Protein AF-A0A934PSN1-F1 (afdb_monomer_lite)

Structure (mmCIF, N/CA/C/O backbone):
data_AF-A0A934PSN1-F1
#
_entry.id   AF-A0A934PSN1-F1
#
loop_
_atom_site.group_PDB
_atom_site.id
_atom_site.type_symbol
_atom_site.label_atom_id
_atom_site.label_alt_id
_atom_site.label_comp_id
_atom_site.label_asym_id
_atom_site.label_entity_id
_atom_site.label_seq_id
_atom_site.pdbx_PDB_ins_code
_atom_site.Cartn_x
_atom_site.Cartn_y
_atom_site.Cartn_z
_atom_site.occupancy
_atom_site.B_iso_or_equiv
_atom_site.auth_seq_id
_atom_site.auth_comp_id
_atom_site.auth_asym_id
_atom_site.auth_atom_id
_atom_site.pdbx_PDB_model_num
ATOM 1 N N . MET A 1 1 ? -11.873 14.490 9.855 1.00 65.25 1 MET A N 1
ATOM 2 C CA . MET A 1 1 ? -10.634 13.687 9.943 1.00 65.25 1 MET A CA 1
ATOM 3 C C . MET A 1 1 ? -10.139 13.462 8.524 1.00 65.25 1 MET A C 1
ATOM 5 O O . MET A 1 1 ? -10.963 13.129 7.682 1.00 65.25 1 MET A O 1
ATOM 9 N N . PHE A 1 2 ? -8.868 13.736 8.231 1.00 70.94 2 PHE A N 1
ATOM 10 C CA . PHE A 1 2 ? -8.337 13.636 6.866 1.00 70.94 2 PHE A CA 1
ATOM 11 C C . PHE A 1 2 ? -7.780 12.232 6.596 1.00 70.94 2 PHE A C 1
ATOM 13 O O . PHE A 1 2 ? -7.261 11.603 7.524 1.00 70.94 2 PHE A O 1
ATOM 20 N N . PRO A 1 3 ? -7.888 11.719 5.360 1.00 79.69 3 PRO A N 1
ATOM 21 C CA . PRO A 1 3 ? -7.293 10.442 5.002 1.00 79.69 3 PRO A CA 1
ATOM 22 C C . PRO A 1 3 ? -5.766 10.509 5.123 1.00 79.69 3 PRO A C 1
ATOM 24 O O . PRO A 1 3 ? -5.141 11.516 4.794 1.00 79.69 3 PRO A O 1
ATOM 27 N N . THR A 1 4 ? -5.164 9.423 5.600 1.00 86.88 4 THR A N 1
ATOM 28 C CA . THR A 1 4 ? -3.707 9.268 5.655 1.00 86.88 4 THR A CA 1
ATOM 29 C C . THR A 1 4 ? -3.239 8.536 4.410 1.00 86.88 4 THR A C 1
ATOM 31 O O . THR A 1 4 ? -3.757 7.468 4.086 1.00 86.88 4 THR A O 1
ATOM 34 N N . VAL A 1 5 ? -2.237 9.079 3.728 1.00 87.31 5 VAL A N 1
ATOM 35 C CA . VAL A 1 5 ? -1.629 8.444 2.557 1.00 87.31 5 VAL A CA 1
ATOM 36 C C . VAL A 1 5 ? -0.289 7.839 2.960 1.00 87.31 5 VAL A C 1
ATOM 38 O O . VAL A 1 5 ? 0.492 8.465 3.673 1.00 87.31 5 VAL A O 1
ATOM 41 N N . LYS A 1 6 ? -0.027 6.610 2.519 1.00 88.75 6 LYS A N 1
ATOM 42 C CA . LYS A 1 6 ? 1.270 5.940 2.635 1.00 88.75 6 LYS A CA 1
ATOM 43 C C . LYS A 1 6 ? 1.716 5.514 1.251 1.00 88.75 6 LYS A C 1
ATOM 45 O O . LYS A 1 6 ? 0.935 4.881 0.546 1.00 88.75 6 LYS A O 1
ATOM 50 N N . SER A 1 7 ? 2.956 5.803 0.885 1.00 88.06 7 SER A N 1
ATOM 51 C CA . SER A 1 7 ? 3.566 5.222 -0.305 1.00 88.06 7 SER A CA 1
ATOM 52 C C . SER A 1 7 ? 4.707 4.282 0.063 1.00 88.06 7 SER A C 1
ATOM 54 O O . SER A 1 7 ? 5.326 4.389 1.122 1.00 88.06 7 SER A O 1
ATOM 56 N N . THR A 1 8 ? 4.930 3.277 -0.774 1.00 88.81 8 THR A N 1
ATOM 57 C CA . THR A 1 8 ? 6.049 2.345 -0.662 1.00 88.81 8 THR A CA 1
ATOM 58 C C . THR A 1 8 ? 6.723 2.259 -2.016 1.00 88.81 8 THR A C 1
ATOM 60 O O . THR A 1 8 ? 6.139 1.748 -2.970 1.00 88.81 8 THR A O 1
ATOM 63 N N . LEU A 1 9 ? 7.956 2.754 -2.081 1.00 86.88 9 LEU A N 1
ATOM 64 C CA . LEU A 1 9 ? 8.792 2.699 -3.271 1.00 86.88 9 LEU A CA 1
ATOM 65 C C . LEU A 1 9 ? 9.615 1.403 -3.267 1.00 86.88 9 LEU A C 1
ATOM 67 O O . LEU A 1 9 ? 10.316 1.099 -2.301 1.00 86.88 9 LEU A O 1
ATOM 71 N N . LYS A 1 10 ? 9.557 0.643 -4.358 1.00 83.69 10 LYS A N 1
ATOM 72 C CA . LYS A 1 10 ? 10.377 -0.547 -4.607 1.00 83.69 10 LYS A CA 1
ATOM 73 C C . LYS A 1 10 ? 11.007 -0.452 -5.985 1.00 83.69 10 LYS A C 1
ATOM 75 O O . LYS A 1 10 ? 10.309 -0.718 -6.949 1.00 83.69 10 LYS A O 1
ATOM 80 N N . LYS A 1 11 ? 12.317 -0.176 -6.050 1.00 80.94 11 LYS A N 1
ATOM 81 C CA . LYS A 1 11 ? 13.168 -0.075 -7.262 1.00 80.94 11 LYS A CA 1
ATOM 82 C C . LYS A 1 11 ? 12.545 0.709 -8.428 1.00 80.94 11 LYS A C 1
ATOM 84 O O . LYS A 1 11 ? 12.974 1.820 -8.689 1.00 80.94 11 LYS A O 1
ATOM 89 N N . ASP A 1 12 ? 11.551 0.132 -9.089 1.00 83.50 12 ASP A N 1
ATOM 90 C CA . ASP A 1 12 ? 10.902 0.610 -10.304 1.00 83.50 12 ASP A CA 1
ATOM 91 C C . ASP A 1 12 ? 9.368 0.738 -10.173 1.00 83.50 12 ASP A C 1
ATOM 93 O O . ASP A 1 12 ? 8.695 1.073 -11.141 1.00 83.50 12 ASP A O 1
ATOM 97 N N . HIS A 1 13 ? 8.808 0.487 -8.987 1.00 83.88 13 HIS A N 1
ATOM 98 C CA . HIS A 1 13 ? 7.376 0.547 -8.697 1.00 83.88 13 HIS A CA 1
ATOM 99 C C . HIS A 1 13 ? 7.114 1.380 -7.439 1.00 83.88 13 HIS A C 1
ATOM 101 O O . HIS A 1 13 ? 7.822 1.242 -6.438 1.00 83.88 13 HIS A O 1
ATOM 107 N N . GLU A 1 14 ? 6.069 2.201 -7.447 1.00 86.88 14 GLU A N 1
ATOM 108 C CA . GLU A 1 14 ? 5.532 2.849 -6.250 1.00 86.88 14 GLU A CA 1
ATOM 109 C C . GLU A 1 14 ? 4.109 2.368 -5.982 1.00 86.88 14 GLU A C 1
ATOM 111 O O . GLU A 1 14 ? 3.233 2.437 -6.841 1.00 86.88 14 GLU A O 1
ATOM 116 N N . ILE A 1 15 ? 3.871 1.899 -4.759 1.00 87.50 15 ILE A N 1
ATOM 117 C CA . ILE A 1 15 ? 2.539 1.538 -4.283 1.00 87.50 15 ILE A CA 1
ATOM 118 C C . ILE A 1 15 ? 2.056 2.656 -3.371 1.00 87.50 15 ILE A C 1
ATOM 120 O O . ILE A 1 15 ? 2.592 2.839 -2.279 1.00 87.50 15 ILE A O 1
ATOM 124 N N . VAL A 1 16 ? 1.022 3.378 -3.790 1.00 88.31 16 VAL A N 1
ATOM 125 C CA . VAL A 1 16 ? 0.370 4.423 -2.998 1.00 88.31 16 VAL A CA 1
ATOM 126 C C . VAL A 1 16 ? -0.918 3.865 -2.413 1.00 88.31 16 VAL A C 1
ATOM 128 O O . VAL A 1 16 ? -1.781 3.361 -3.126 1.00 88.31 16 VAL A O 1
ATOM 131 N N . THR A 1 17 ? -1.063 3.957 -1.098 1.00 88.94 17 THR A N 1
ATOM 132 C CA . THR A 1 17 ? -2.247 3.519 -0.367 1.00 88.94 17 THR A CA 1
ATOM 133 C C . THR A 1 17 ? -2.836 4.663 0.445 1.00 88.94 17 THR A C 1
ATOM 135 O O . THR A 1 17 ? -2.148 5.261 1.271 1.00 88.94 17 THR A O 1
ATOM 138 N N . ALA A 1 18 ? -4.130 4.923 0.273 1.00 87.88 18 ALA A N 1
ATOM 139 C CA . ALA A 1 18 ? -4.881 5.861 1.100 1.00 87.88 18 ALA A CA 1
ATOM 140 C C . ALA A 1 18 ? -5.733 5.118 2.136 1.00 87.88 18 ALA A C 1
ATOM 142 O O . ALA A 1 18 ? -6.423 4.148 1.813 1.00 87.88 18 ALA A O 1
ATOM 143 N N . TYR A 1 19 ? -5.715 5.609 3.371 1.00 87.81 19 TYR A N 1
ATOM 144 C CA . TYR A 1 19 ? -6.493 5.096 4.491 1.00 87.81 19 TYR A CA 1
ATOM 145 C C . TYR A 1 19 ? -7.436 6.177 5.016 1.00 87.81 19 TYR A C 1
ATOM 147 O O . TYR A 1 19 ? -6.992 7.287 5.308 1.00 87.81 19 TYR A O 1
ATOM 155 N N . SER A 1 20 ? -8.717 5.849 5.183 1.00 85.50 20 SER A N 1
ATOM 156 C CA . SER A 1 20 ? -9.654 6.689 5.925 1.00 85.50 20 SER A CA 1
ATOM 157 C C . SER A 1 20 ? -9.755 6.182 7.348 1.00 85.50 20 SER A C 1
ATOM 159 O O . SER A 1 20 ? -10.033 4.998 7.550 1.00 85.50 20 SER A O 1
ATOM 161 N N . PRO A 1 21 ? -9.623 7.053 8.341 1.00 84.06 21 PRO A N 1
ATOM 162 C CA . PRO A 1 21 ? -10.037 6.721 9.683 1.00 84.06 21 PRO A CA 1
ATOM 163 C C . PRO A 1 21 ? -11.568 6.787 9.768 1.00 84.06 21 PRO A C 1
ATOM 165 O O . PRO A 1 21 ? -12.170 7.861 9.802 1.00 84.06 21 PRO A O 1
ATOM 168 N N . PHE A 1 22 ? -12.207 5.622 9.784 1.00 81.44 22 PHE A N 1
ATOM 169 C CA . PHE A 1 22 ? -13.650 5.476 9.934 1.00 81.44 22 PHE A CA 1
ATOM 170 C C . PHE A 1 22 ? -13.934 4.695 11.216 1.00 81.44 22 PHE A C 1
ATOM 172 O O . PHE A 1 22 ? -13.460 3.573 11.386 1.00 81.44 22 PHE A O 1
ATOM 179 N N . SER A 1 23 ? -14.689 5.300 12.139 1.00 77.88 23 SER A N 1
ATOM 180 C CA . SER A 1 23 ? -15.067 4.673 13.417 1.00 77.88 23 SER A CA 1
ATOM 181 C C . SER A 1 23 ? -13.861 4.142 14.225 1.00 77.88 23 SER A C 1
ATOM 183 O O . SER A 1 23 ? -13.844 3.009 14.700 1.00 77.88 23 SER A O 1
ATOM 185 N N . GLY A 1 24 ? -12.784 4.933 14.319 1.00 79.31 24 GLY A N 1
ATOM 186 C CA . GLY A 1 24 ? -11.572 4.559 15.068 1.00 79.31 24 GLY A CA 1
ATOM 187 C C . GLY A 1 24 ? -10.705 3.471 14.417 1.00 79.31 24 GLY A C 1
ATOM 188 O O . GLY A 1 24 ? -9.694 3.076 14.994 1.00 79.31 24 GLY A O 1
ATOM 189 N N . LYS A 1 25 ? -11.055 3.002 13.212 1.00 76.94 25 LYS A N 1
ATOM 190 C CA . LYS A 1 25 ? -10.259 2.057 12.418 1.00 76.94 25 LYS A CA 1
ATOM 191 C C . LYS A 1 25 ? -9.748 2.730 11.148 1.00 76.94 25 LYS A C 1
ATOM 193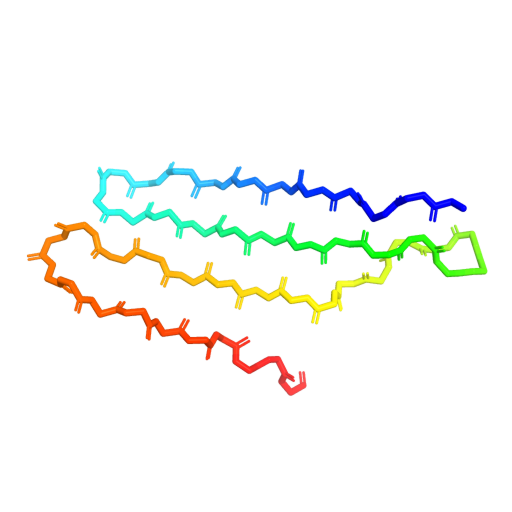 O O . LYS A 1 25 ? -10.473 3.477 10.499 1.00 76.94 25 LYS A O 1
ATOM 198 N N . ASN A 1 26 ? -8.511 2.430 10.761 1.00 81.56 26 ASN A N 1
ATOM 199 C CA . ASN A 1 26 ? -7.973 2.847 9.467 1.00 81.56 26 ASN A CA 1
ATOM 200 C C . ASN A 1 26 ? -8.430 1.860 8.389 1.00 81.56 26 ASN A C 1
ATOM 202 O O . ASN A 1 26 ? -7.919 0.745 8.303 1.00 81.56 26 ASN A O 1
ATOM 206 N N . ILE A 1 27 ? -9.393 2.273 7.572 1.00 86.06 27 ILE A N 1
ATOM 207 C CA . ILE A 1 27 ? -9.902 1.506 6.435 1.00 86.06 27 ILE A CA 1
ATOM 208 C C . ILE A 1 27 ? -9.119 1.906 5.190 1.00 86.06 27 ILE A C 1
ATOM 210 O O . ILE A 1 27 ? -8.979 3.090 4.891 1.00 86.06 27 ILE A O 1
ATOM 214 N N . LYS A 1 28 ? -8.609 0.924 4.450 1.00 86.19 28 LYS A N 1
ATOM 215 C CA . LYS A 1 28 ? -7.938 1.144 3.166 1.00 86.19 28 LYS A CA 1
ATOM 216 C C . LYS A 1 28 ? -8.984 1.525 2.113 1.00 86.19 28 LYS A C 1
ATOM 218 O O . LYS A 1 28 ? -9.926 0.770 1.908 1.00 86.19 28 LYS A O 1
ATOM 223 N N . ILE A 1 29 ? -8.846 2.697 1.494 1.00 84.06 29 ILE A N 1
ATOM 224 C CA . ILE A 1 29 ? -9.827 3.223 0.524 1.00 84.06 29 ILE A CA 1
ATOM 225 C C . ILE A 1 29 ? -9.356 2.979 -0.908 1.00 84.06 29 ILE A C 1
ATOM 227 O O . ILE A 1 29 ? -10.131 2.585 -1.770 1.00 84.06 29 ILE A O 1
ATOM 231 N N . ILE A 1 30 ? -8.081 3.272 -1.173 1.00 84.06 30 ILE A N 1
ATOM 232 C CA . ILE A 1 30 ? -7.513 3.267 -2.522 1.00 84.06 30 ILE A CA 1
ATOM 233 C C . ILE A 1 30 ? -6.113 2.676 -2.449 1.00 84.06 30 ILE A C 1
ATOM 235 O O . ILE A 1 30 ? -5.345 2.995 -1.539 1.00 84.06 30 ILE A O 1
ATOM 239 N N . THR A 1 31 ? -5.789 1.830 -3.424 1.00 85.56 31 THR A N 1
ATOM 240 C CA . THR A 1 31 ? -4.425 1.378 -3.705 1.00 85.56 31 THR A CA 1
ATOM 241 C C . THR A 1 31 ? -4.131 1.640 -5.173 1.00 85.56 31 THR A C 1
ATOM 243 O O . THR A 1 31 ? -4.882 1.201 -6.044 1.00 85.56 31 THR A O 1
ATOM 246 N N . ALA A 1 32 ? -3.052 2.355 -5.445 1.00 82.19 32 ALA A N 1
ATOM 247 C CA . ALA A 1 32 ? -2.549 2.592 -6.785 1.00 82.19 32 ALA A CA 1
ATOM 248 C C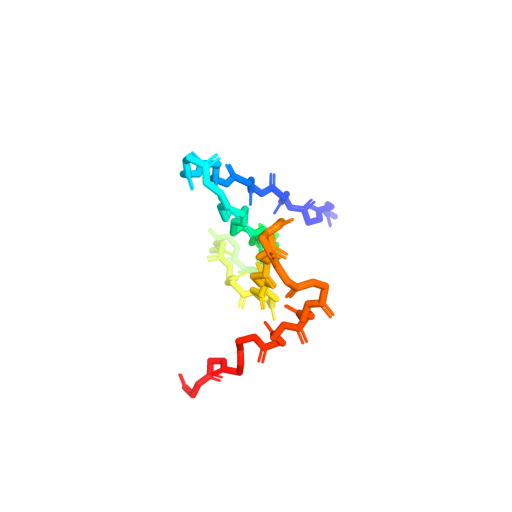 . ALA A 1 32 ? -1.133 2.039 -6.882 1.00 82.19 32 ALA A C 1
ATOM 250 O O . ALA A 1 32 ? -0.339 2.213 -5.958 1.00 82.19 32 ALA A O 1
ATOM 251 N N . GLU A 1 33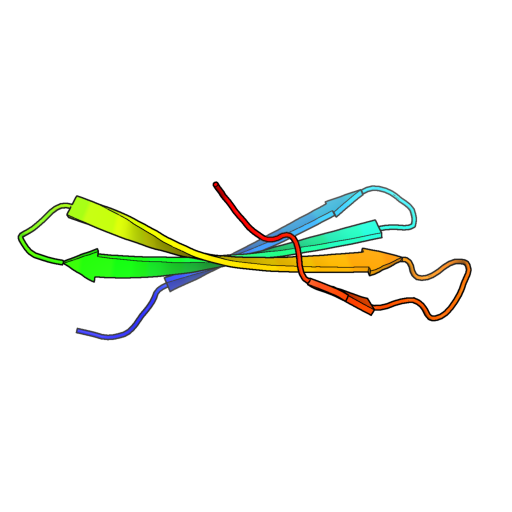 ? -0.832 1.384 -7.996 1.00 83.19 33 GLU A N 1
ATOM 252 C CA . GLU A 1 33 ? 0.525 0.983 -8.335 1.00 83.19 33 GLU A CA 1
ATOM 253 C C . GLU A 1 33 ? 0.982 1.759 -9.568 1.00 83.19 33 GLU A C 1
ATOM 255 O O . GLU A 1 33 ? 0.271 1.850 -10.576 1.00 83.19 33 GLU A O 1
ATOM 260 N N . ILE A 1 34 ? 2.163 2.350 -9.448 1.00 81.06 34 ILE A N 1
ATOM 261 C CA . ILE A 1 34 ? 2.815 3.140 -10.480 1.00 81.06 34 ILE A CA 1
ATOM 262 C C . ILE A 1 34 ? 4.085 2.392 -10.864 1.00 81.06 34 ILE A C 1
ATOM 264 O O . ILE A 1 34 ? 5.031 2.348 -10.083 1.00 81.06 34 ILE A O 1
ATOM 268 N N . ASP A 1 35 ? 4.100 1.803 -12.057 1.00 83.94 35 ASP A N 1
ATOM 269 C CA . ASP A 1 35 ? 5.301 1.217 -12.653 1.00 83.94 35 ASP A CA 1
ATOM 270 C C . ASP A 1 35 ? 6.039 2.291 -13.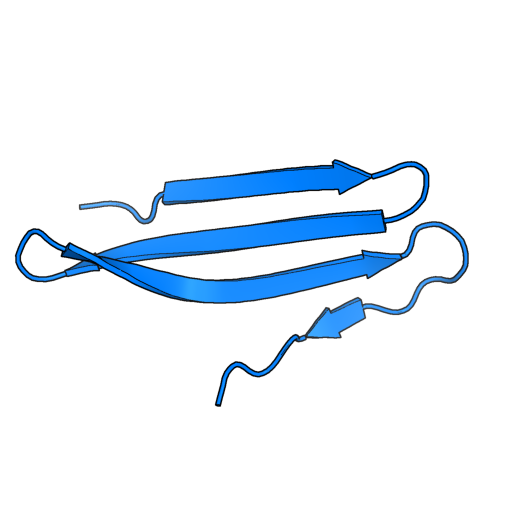471 1.00 83.94 35 ASP A C 1
ATOM 272 O O . ASP A 1 35 ? 5.514 2.827 -14.458 1.00 83.94 35 ASP A O 1
ATOM 276 N N . PHE A 1 36 ? 7.257 2.632 -13.047 1.00 74.94 36 PHE A N 1
ATOM 277 C CA . PHE A 1 36 ? 8.097 3.645 -13.687 1.00 74.94 36 PHE A CA 1
ATOM 278 C C . PHE A 1 36 ? 8.818 3.120 -14.937 1.00 74.94 36 PHE A C 1
ATOM 280 O O . PHE A 1 36 ? 9.294 3.925 -15.741 1.00 74.94 36 PHE A O 1
ATOM 287 N N . ARG A 1 37 ? 8.875 1.797 -15.148 1.00 72.44 37 ARG A N 1
ATOM 288 C CA . ARG A 1 37 ? 9.515 1.174 -16.323 1.00 72.44 37 ARG A CA 1
ATOM 289 C C . ARG A 1 37 ? 8.619 1.110 -17.549 1.00 72.44 37 ARG A C 1
ATOM 291 O O . ARG A 1 37 ? 9.120 0.986 -18.664 1.00 72.44 37 ARG A O 1
ATOM 298 N N . GLY A 1 38 ? 7.312 1.253 -17.378 1.00 61.78 38 GLY A N 1
ATOM 299 C CA . GLY A 1 38 ? 6.380 1.321 -18.491 1.00 61.78 38 GLY A CA 1
ATOM 300 C C . GLY A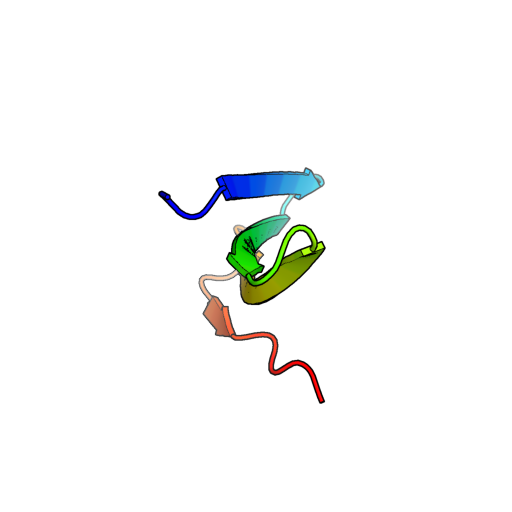 1 38 ? 5.072 1.922 -18.031 1.00 61.78 38 GLY A C 1
ATOM 301 O O . GLY A 1 38 ? 4.251 1.188 -17.509 1.00 61.78 38 GLY A O 1
ATOM 302 N N . LYS A 1 39 ? 4.911 3.238 -18.245 1.00 57.00 39 LYS A N 1
ATOM 303 C CA . LYS 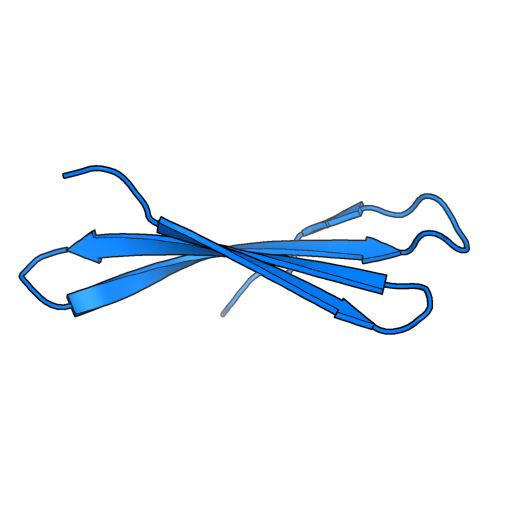A 1 39 ? 3.750 4.114 -17.962 1.00 57.00 39 LYS A CA 1
ATOM 304 C C . LYS A 1 39 ? 2.384 3.401 -17.920 1.00 57.00 39 LYS A C 1
ATOM 306 O O . LYS A 1 39 ? 1.552 3.582 -18.808 1.00 57.00 39 LYS A O 1
ATOM 311 N N . LYS A 1 40 ? 2.126 2.603 -16.890 1.00 54.53 40 LYS A N 1
ATOM 312 C CA . LYS A 1 40 ? 0.903 1.816 -16.755 1.00 54.53 40 LYS A CA 1
ATOM 313 C C . LYS A 1 40 ? 0.425 1.992 -15.329 1.00 54.53 40 LYS A C 1
ATOM 315 O O . LYS A 1 40 ? 0.959 1.418 -14.390 1.00 54.53 40 LYS A O 1
ATOM 320 N N . PHE A 1 41 ? -0.566 2.861 -15.185 1.00 57.00 41 PHE A N 1
ATOM 321 C CA . PHE A 1 41 ? -1.288 3.035 -13.938 1.00 57.00 41 PHE A CA 1
ATOM 322 C C . PHE A 1 41 ? -2.240 1.850 -13.798 1.00 57.00 41 PHE A C 1
ATOM 324 O O . PHE A 1 41 ? -3.177 1.716 -14.591 1.00 57.00 41 PHE A O 1
ATOM 331 N N . VAL A 1 42 ? -1.984 0.966 -12.837 1.00 61.78 42 VAL A N 1
ATOM 332 C CA . VAL A 1 42 ? -2.885 -0.153 -12.552 1.00 61.78 42 VAL A CA 1
ATOM 333 C C . VAL A 1 42 ? -3.629 0.187 -11.262 1.00 61.78 42 VAL A C 1
ATOM 335 O O . VAL A 1 42 ? -3.041 0.121 -10.180 1.00 61.78 42 VAL A O 1
ATOM 338 N N . PRO A 1 43 ? -4.911 0.598 -11.332 1.00 59.47 43 PRO A N 1
ATOM 339 C CA . PRO A 1 43 ? -5.716 0.726 -10.130 1.00 59.47 43 PRO A CA 1
ATOM 340 C C . PRO A 1 43 ? -5.908 -0.676 -9.554 1.00 59.47 43 PRO A C 1
ATOM 342 O O . PRO A 1 43 ? -6.562 -1.531 -10.155 1.00 59.47 43 PRO A O 1
ATOM 345 N N . VAL A 1 44 ? -5.314 -0.926 -8.390 1.00 61.59 44 VAL A N 1
ATOM 346 C CA . VAL A 1 44 ? -5.440 -2.213 -7.711 1.00 61.59 44 VAL A CA 1
ATOM 347 C C . VAL A 1 44 ? -6.819 -2.231 -7.054 1.00 61.59 44 VAL A C 1
ATOM 349 O O . VAL A 1 44 ? -7.016 -1.669 -5.975 1.00 61.59 44 VAL A O 1
ATOM 352 N N . ARG A 1 45 ? -7.806 -2.840 -7.727 1.00 48.28 45 ARG A N 1
ATOM 353 C CA . ARG A 1 45 ? -9.112 -3.133 -7.120 1.00 48.28 45 ARG A CA 1
ATOM 354 C C . ARG A 1 45 ? -8.891 -4.137 -5.993 1.00 48.28 45 ARG A C 1
ATOM 356 O O . ARG A 1 45 ? -8.543 -5.285 -6.251 1.00 48.28 45 ARG A O 1
ATOM 363 N N . GLN A 1 46 ? -9.090 -3.700 -4.754 1.00 48.34 46 GLN A N 1
ATOM 364 C CA . GLN A 1 46 ? -9.264 -4.630 -3.646 1.00 48.34 46 GLN A CA 1
ATOM 365 C C . GLN A 1 46 ? -10.672 -5.218 -3.735 1.00 48.34 46 GLN A C 1
ATOM 367 O O . GLN A 1 46 ? -11.647 -4.466 -3.706 1.00 48.34 46 GLN A O 1
ATOM 372 N N . GLY A 1 47 ? -10.740 -6.538 -3.918 1.00 43.94 47 GLY A N 1
ATOM 373 C CA . GLY A 1 47 ? -11.900 -7.340 -3.533 1.00 43.94 47 GLY A CA 1
ATOM 374 C C . GLY A 1 47 ? -11.941 -7.542 -2.026 1.00 43.94 47 GLY A C 1
ATOM 375 O O . GLY A 1 47 ? -10.867 -7.409 -1.390 1.00 43.94 47 GLY A O 1
#

Radius of gyration: 12.16 Å; chains: 1; bounding box: 28×21×34 Å

Organism: NCBI:txid2793071

Sequence (47 aa):
MFPTVKSTLKKDHEIVTAYSPFSGKNIKIITAEIDFRGKKFVPVRQG

Foldseek 3Di:
DDWDWDWDDDPFKIWIWIWDCDPNDTHTDWIWMAGNVDGDIDGPDDD

Secondary structure (DSSP, 8-state):
-PPEEEEEEETTEEEEEEEEEETTEEEEEEEEEEETTTTEEEE----

pLDDT: mean 77.15, std 12.6, range [43.94, 88.94]